Protein AF-A0A257W1V2-F1 (afdb_monomer_lite)

pLDDT: mean 75.78, std 8.58, range [55.59, 89.06]

Secondary structure (DSSP, 8-state):
-------EEHHHHHH-HHHHHHHHHHHHHHTT----------EEEEEEEETTEEEEE-

Foldseek 3Di:
DDDDDDWDDPVVCVVPVPVRVCVVVVVCVVVVHDDPDDDWDDWDQDPDDDPPDRTTTD

Radius of gyration: 12.31 Å; chains: 1; bounding box: 27×26×28 Å

Structure (mmCIF, N/CA/C/O backbone):
data_AF-A0A257W1V2-F1
#
_entry.id   AF-A0A257W1V2-F1
#
loop_
_atom_site.group_PDB
_atom_site.id
_atom_site.type_symbol
_atom_site.label_atom_id
_atom_site.label_alt_id
_atom_site.label_comp_id
_atom_site.label_asym_id
_atom_site.label_entity_id
_atom_site.label_seq_id
_atom_site.pdbx_PDB_ins_code
_atom_site.Cartn_x
_atom_site.Cartn_y
_atom_site.Cartn_z
_atom_site.occupancy
_atom_site.B_iso_or_equiv
_atom_site.auth_seq_id
_atom_site.auth_comp_id
_atom_site.auth_asym_id
_atom_site.auth_atom_id
_atom_site.pdbx_PDB_model_num
ATOM 1 N N . MET A 1 1 ? -10.816 -7.160 15.571 1.00 68.62 1 MET A N 1
ATOM 2 C CA . MET A 1 1 ? -9.456 -6.652 15.289 1.00 68.62 1 MET A CA 1
ATOM 3 C C . MET A 1 1 ? -8.914 -7.513 14.165 1.00 68.62 1 MET A C 1
ATOM 5 O O . MET A 1 1 ? -9.065 -8.723 14.263 1.00 68.62 1 MET A O 1
ATOM 9 N N . TYR A 1 2 ? -8.424 -6.909 13.086 1.00 78.12 2 TYR A N 1
ATOM 10 C CA . TYR A 1 2 ? -7.971 -7.623 11.889 1.00 78.12 2 TYR A CA 1
ATOM 11 C C . TYR A 1 2 ? -6.495 -7.332 11.652 1.00 78.12 2 TYR A C 1
ATOM 13 O O . TYR A 1 2 ? -6.041 -6.222 11.928 1.00 78.12 2 TYR A O 1
ATOM 21 N N . GLU A 1 3 ? -5.785 -8.320 11.123 1.00 80.12 3 GLU A N 1
ATOM 22 C CA . GLU A 1 3 ? -4.433 -8.170 10.600 1.00 80.12 3 GLU A CA 1
ATOM 23 C C . GLU A 1 3 ? -4.477 -8.449 9.096 1.00 80.12 3 GLU A C 1
ATOM 25 O O . GLU A 1 3 ? -5.146 -9.384 8.653 1.00 80.12 3 GLU A O 1
ATOM 30 N N . GLY A 1 4 ? -3.823 -7.593 8.314 1.00 77.56 4 GLY A N 1
ATOM 31 C CA . GLY A 1 4 ? -3.774 -7.695 6.862 1.00 77.56 4 GLY A CA 1
ATOM 32 C C . GLY A 1 4 ? -2.356 -7.437 6.386 1.00 77.56 4 GLY A C 1
ATOM 33 O O . GLY A 1 4 ? -1.789 -6.389 6.686 1.00 77.56 4 GLY A O 1
ATOM 34 N N . MET A 1 5 ? -1.805 -8.400 5.654 1.00 82.06 5 MET A N 1
ATOM 35 C CA . MET A 1 5 ? -0.491 -8.305 5.030 1.00 82.06 5 MET A CA 1
ATOM 36 C C . MET A 1 5 ? -0.679 -8.134 3.525 1.00 82.06 5 MET A C 1
ATOM 38 O O . MET A 1 5 ? -1.440 -8.882 2.905 1.00 82.06 5 MET A O 1
ATOM 42 N N . PHE A 1 6 ? 0.005 -7.153 2.942 1.00 79.88 6 PHE A N 1
ATOM 43 C CA . PHE A 1 6 ? -0.123 -6.818 1.530 1.00 79.88 6 PHE A CA 1
ATOM 44 C C . PHE A 1 6 ? 1.222 -6.988 0.851 1.00 79.88 6 PHE A C 1
ATOM 46 O O . PHE A 1 6 ? 2.210 -6.395 1.260 1.00 79.88 6 PHE A O 1
ATOM 53 N N . LEU A 1 7 ? 1.249 -7.790 -0.209 1.00 77.19 7 LEU A N 1
ATOM 54 C CA . LEU A 1 7 ? 2.459 -7.985 -0.988 1.00 77.19 7 LEU A CA 1
ATOM 55 C C . LEU A 1 7 ? 2.546 -6.881 -2.041 1.00 77.19 7 LEU A C 1
ATOM 57 O O . LEU A 1 7 ? 1.730 -6.831 -2.964 1.00 77.19 7 LEU A O 1
ATOM 61 N N . LEU A 1 8 ? 3.515 -5.987 -1.881 1.00 77.06 8 LEU A N 1
ATOM 62 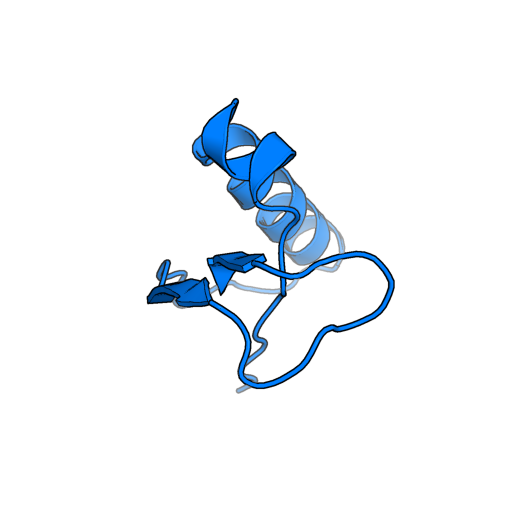C CA . LEU A 1 8 ? 3.723 -4.861 -2.783 1.00 77.06 8 LEU A CA 1
ATOM 63 C C . LEU A 1 8 ? 4.780 -5.196 -3.835 1.00 77.06 8 LEU A C 1
ATOM 65 O O . LEU A 1 8 ? 5.703 -5.983 -3.605 1.00 77.06 8 LEU A O 1
ATOM 69 N N . ASP A 1 9 ? 4.628 -4.587 -5.011 1.00 75.00 9 ASP A N 1
ATOM 70 C CA . ASP A 1 9 ? 5.623 -4.681 -6.074 1.00 75.00 9 ASP A CA 1
ATOM 71 C C . ASP A 1 9 ? 6.931 -4.031 -5.605 1.00 75.00 9 ASP A C 1
ATOM 73 O O . ASP A 1 9 ? 6.975 -2.833 -5.311 1.00 75.00 9 ASP A O 1
ATOM 77 N N . SER A 1 10 ? 7.999 -4.830 -5.544 1.00 70.12 10 SER A N 1
ATOM 78 C CA . SER A 1 10 ? 9.301 -4.376 -5.059 1.00 70.12 10 SER A CA 1
ATOM 79 C C . SER A 1 10 ? 9.904 -3.253 -5.903 1.00 70.12 10 SER A C 1
ATOM 81 O O . SER A 1 10 ? 10.573 -2.398 -5.340 1.00 70.12 10 SER A O 1
ATOM 83 N N . ASN A 1 11 ? 9.670 -3.195 -7.220 1.00 72.44 11 ASN A N 1
ATOM 84 C CA . ASN A 1 11 ? 10.196 -2.102 -8.046 1.00 72.44 11 ASN A CA 1
ATOM 85 C C . ASN A 1 11 ? 9.490 -0.785 -7.727 1.00 72.44 11 ASN A C 1
ATOM 87 O O . ASN A 1 11 ? 10.134 0.259 -7.643 1.00 72.44 11 ASN A O 1
ATOM 91 N N . ARG A 1 12 ? 8.166 -0.831 -7.548 1.00 73.38 12 ARG A N 1
ATOM 92 C CA . ARG A 1 12 ? 7.381 0.364 -7.222 1.00 73.38 12 ARG A CA 1
ATOM 93 C C . ARG A 1 12 ? 7.675 0.851 -5.806 1.00 73.38 12 ARG A C 1
ATOM 95 O O . ARG A 1 12 ? 7.841 2.049 -5.609 1.00 73.38 12 ARG A O 1
ATOM 102 N N . PHE A 1 13 ? 7.814 -0.076 -4.862 1.00 73.19 13 PHE A N 1
ATOM 103 C CA . PHE A 1 13 ? 8.201 0.248 -3.496 1.00 73.19 13 PHE A CA 1
ATOM 104 C C . PHE A 1 13 ? 9.639 0.775 -3.408 1.00 73.19 13 PHE A C 1
ATOM 106 O O . PHE A 1 13 ? 9.861 1.786 -2.762 1.00 73.19 13 PHE A O 1
ATOM 113 N N . SER A 1 14 ? 10.606 0.165 -4.103 1.00 73.88 14 SER A N 1
ATOM 114 C CA . SER A 1 14 ? 11.991 0.669 -4.152 1.00 73.88 14 SER A CA 1
ATOM 115 C C . SER A 1 14 ? 12.091 2.083 -4.741 1.00 73.88 14 SER A C 1
ATOM 117 O O . SER A 1 14 ? 13.003 2.824 -4.387 1.00 73.88 14 SER A O 1
ATOM 119 N N . ALA A 1 15 ? 11.184 2.456 -5.650 1.00 81.75 15 ALA A N 1
ATOM 120 C CA . ALA A 1 15 ? 11.152 3.792 -6.241 1.00 81.75 15 ALA A CA 1
ATOM 121 C C . ALA A 1 15 ? 10.468 4.832 -5.337 1.00 81.75 15 ALA A C 1
ATOM 123 O O . ALA A 1 15 ? 10.922 5.973 -5.284 1.00 81.75 15 ALA A O 1
ATOM 124 N N . ASP A 1 16 ? 9.386 4.450 -4.652 1.00 80.81 16 ASP A N 1
ATOM 125 C CA . ASP A 1 16 ? 8.626 5.323 -3.749 1.00 80.81 16 ASP A CA 1
ATOM 126 C C . ASP A 1 16 ? 7.965 4.513 -2.609 1.00 80.81 16 ASP A C 1
ATOM 128 O O . ASP A 1 16 ? 6.808 4.072 -2.728 1.00 80.81 16 ASP A O 1
ATOM 132 N N . PRO A 1 17 ? 8.697 4.286 -1.501 1.00 75.88 17 PRO A N 1
ATOM 133 C CA . PRO A 1 17 ? 8.205 3.532 -0.350 1.00 75.88 17 PRO A CA 1
ATOM 134 C C . PRO A 1 17 ? 7.004 4.214 0.316 1.00 75.88 17 PRO A C 1
ATOM 136 O O . PRO A 1 17 ? 5.971 3.580 0.558 1.00 75.88 17 PRO A O 1
ATOM 139 N N . ASP A 1 18 ? 7.125 5.521 0.565 1.00 80.75 18 ASP A N 1
ATOM 140 C CA . ASP A 1 18 ? 6.128 6.325 1.269 1.00 80.75 18 ASP A CA 1
ATOM 141 C C . ASP A 1 18 ? 4.833 6.440 0.463 1.00 80.75 18 ASP A C 1
ATOM 143 O O . ASP A 1 18 ? 3.747 6.199 0.997 1.00 80.75 18 ASP A O 1
ATOM 147 N N . GLY A 1 19 ? 4.920 6.736 -0.837 1.00 83.81 19 GLY A N 1
ATOM 148 C CA . GLY A 1 19 ? 3.742 6.842 -1.695 1.00 83.81 19 GLY A CA 1
ATOM 149 C C . GLY A 1 19 ? 3.023 5.507 -1.879 1.00 83.81 19 GLY A C 1
ATOM 150 O O . GLY A 1 19 ? 1.789 5.458 -1.910 1.00 83.81 19 GLY A O 1
ATOM 151 N N . THR A 1 20 ? 3.765 4.397 -1.931 1.00 81.56 20 THR A N 1
ATOM 152 C CA . THR A 1 20 ? 3.160 3.061 -2.027 1.00 81.56 20 THR A CA 1
ATOM 153 C C . THR A 1 20 ? 2.438 2.683 -0.730 1.00 81.56 20 THR A C 1
ATOM 155 O O . THR A 1 20 ? 1.304 2.199 -0.779 1.00 81.56 20 THR A O 1
ATOM 158 N N . GLN A 1 21 ? 3.032 2.963 0.434 1.00 82.44 21 GLN A N 1
ATOM 159 C CA . GLN A 1 21 ? 2.382 2.742 1.728 1.00 82.44 21 GLN A CA 1
ATOM 160 C C . GLN A 1 21 ? 1.151 3.643 1.904 1.00 82.44 21 GLN A C 1
ATOM 162 O O . GLN A 1 21 ? 0.087 3.167 2.312 1.00 82.44 21 GLN A O 1
ATOM 167 N N . GLN A 1 22 ? 1.250 4.925 1.542 1.00 85.69 22 GLN A N 1
ATOM 168 C CA . GLN A 1 22 ? 0.120 5.854 1.597 1.00 85.69 22 GLN A CA 1
ATOM 169 C C . GLN A 1 22 ? -1.026 5.447 0.673 1.00 85.69 22 GLN A C 1
ATOM 171 O O . GLN A 1 22 ? -2.183 5.638 1.038 1.00 85.69 22 GLN A O 1
ATOM 176 N N . ALA A 1 23 ? -0.746 4.848 -0.486 1.00 85.88 23 ALA A N 1
ATOM 177 C CA . ALA A 1 23 ? -1.796 4.354 -1.368 1.00 85.88 23 ALA A CA 1
ATOM 178 C C . ALA A 1 23 ? -2.649 3.267 -0.687 1.00 85.88 23 ALA A C 1
ATOM 180 O O . ALA A 1 23 ? -3.877 3.318 -0.764 1.00 85.88 23 ALA A O 1
ATOM 181 N N . VAL A 1 24 ? -2.016 2.326 0.024 1.00 84.75 24 VAL A N 1
ATOM 182 C CA . VAL A 1 24 ? -2.719 1.265 0.769 1.00 84.75 24 VAL A CA 1
ATOM 183 C C . VAL A 1 24 ? -3.469 1.844 1.966 1.00 84.75 24 VAL A C 1
ATOM 185 O O . VAL A 1 24 ? -4.656 1.574 2.146 1.00 84.75 24 VAL A O 1
ATOM 188 N N . LEU A 1 25 ? -2.805 2.684 2.764 1.00 86.25 25 LEU A N 1
ATOM 189 C CA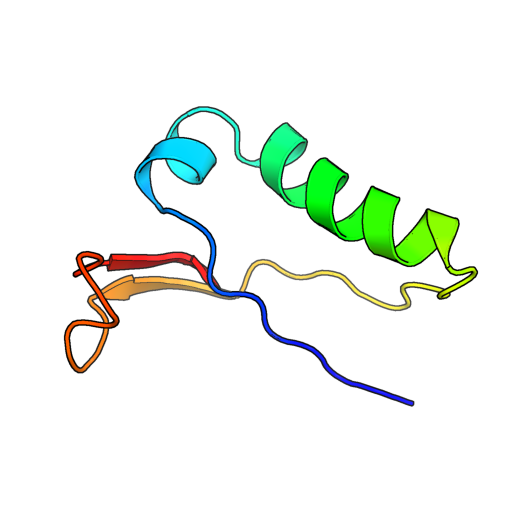 . LEU A 1 25 ? -3.423 3.309 3.935 1.00 86.25 25 LEU A CA 1
ATOM 190 C C . LEU A 1 25 ? -4.599 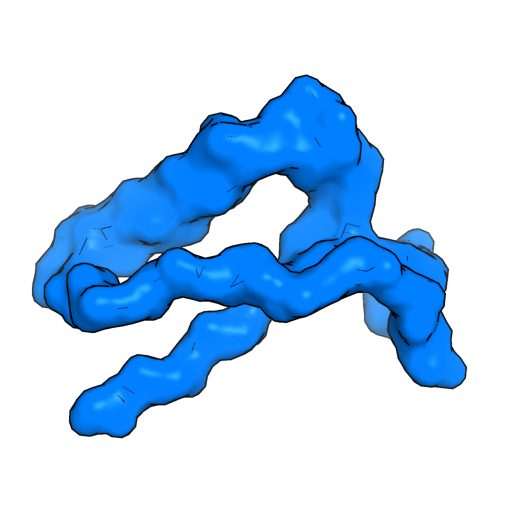4.211 3.545 1.00 86.25 25 LEU A C 1
ATOM 192 O O . LEU A 1 25 ? -5.637 4.167 4.194 1.00 86.25 25 LEU A O 1
ATOM 196 N N . GLY A 1 26 ? -4.483 4.964 2.452 1.00 87.12 26 GLY A N 1
ATOM 197 C CA . GLY A 1 26 ? -5.558 5.800 1.926 1.00 87.12 26 GLY A CA 1
ATOM 198 C C . GLY A 1 26 ? -6.751 4.993 1.409 1.00 87.12 26 GLY A C 1
ATOM 199 O O . GLY A 1 26 ? -7.888 5.446 1.521 1.00 87.12 26 GLY A O 1
ATOM 200 N N . MET A 1 27 ? -6.539 3.783 0.875 1.00 86.81 27 MET A N 1
ATOM 201 C CA . MET A 1 27 ? -7.650 2.880 0.541 1.00 86.81 27 MET A CA 1
ATOM 202 C C . MET A 1 27 ? -8.388 2.406 1.795 1.00 86.81 27 MET A C 1
ATOM 204 O O . MET A 1 27 ? -9.617 2.389 1.801 1.00 86.81 27 MET A O 1
ATOM 208 N N . LEU A 1 28 ? -7.648 2.058 2.852 1.00 86.00 28 LEU A N 1
ATOM 209 C CA . LEU A 1 28 ? -8.221 1.655 4.139 1.00 86.00 28 LEU A CA 1
ATOM 210 C C . LEU A 1 28 ? -8.977 2.814 4.808 1.00 86.00 28 LEU A C 1
ATOM 212 O O . LEU A 1 28 ? -10.093 2.628 5.289 1.00 86.00 28 LEU A O 1
ATOM 216 N N . ASP A 1 29 ? -8.420 4.021 4.770 1.00 87.19 29 ASP A N 1
ATOM 217 C CA . ASP A 1 29 ? -9.055 5.219 5.320 1.00 87.19 29 ASP A CA 1
ATOM 218 C C . ASP A 1 29 ? -10.381 5.543 4.609 1.00 87.19 29 ASP A C 1
ATOM 220 O O . ASP A 1 29 ? -11.402 5.772 5.257 1.00 87.19 29 ASP A O 1
ATOM 224 N N . ARG A 1 30 ? -10.424 5.423 3.272 1.00 89.06 30 ARG A N 1
ATOM 225 C CA . ARG A 1 30 ? -11.651 5.640 2.477 1.00 89.06 30 ARG A CA 1
ATOM 226 C C . ARG A 1 30 ? -12.804 4.708 2.836 1.00 89.06 30 ARG A C 1
ATOM 228 O O . ARG A 1 30 ? -13.956 5.094 2.662 1.00 89.06 30 ARG A O 1
ATOM 235 N N . VAL A 1 31 ? -12.518 3.494 3.303 1.00 87.75 31 VAL A N 1
ATOM 236 C CA . VAL A 1 31 ? -13.554 2.546 3.748 1.00 87.75 31 VAL A CA 1
ATOM 237 C C . VAL A 1 31 ? -13.890 2.699 5.237 1.00 87.75 31 VAL A C 1
ATOM 239 O O . VAL A 1 31 ? -14.652 1.903 5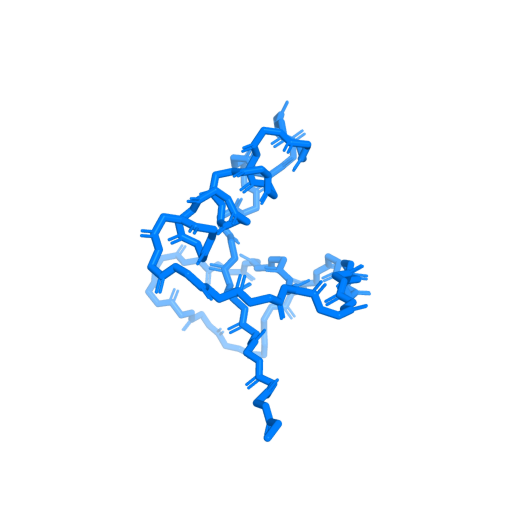.780 1.00 87.75 31 VAL A O 1
ATOM 242 N N . GLY A 1 32 ? -13.342 3.721 5.903 1.00 83.75 32 GLY A N 1
ATOM 243 C CA . GLY A 1 32 ? -13.551 3.994 7.324 1.00 83.75 32 GLY A CA 1
ATOM 244 C C . GLY A 1 32 ? -12.758 3.069 8.249 1.00 83.75 32 GLY A C 1
ATOM 245 O O . GLY A 1 32 ? -13.101 2.935 9.427 1.00 83.75 32 GLY A O 1
ATOM 246 N N . ALA A 1 33 ? -11.719 2.395 7.746 1.00 83.62 33 ALA A N 1
ATOM 247 C CA . ALA A 1 33 ? -10.901 1.517 8.568 1.00 83.62 33 ALA A CA 1
ATOM 248 C C . ALA A 1 33 ? -9.912 2.330 9.412 1.00 83.62 33 ALA A C 1
ATOM 250 O O . ALA A 1 33 ? -9.118 3.120 8.908 1.00 83.62 33 ALA A O 1
ATOM 251 N N . LYS A 1 34 ? -9.916 2.086 10.725 1.00 80.56 34 LYS A N 1
ATOM 252 C CA . LYS A 1 34 ? -8.956 2.685 11.654 1.00 80.56 34 LYS A CA 1
ATOM 253 C C . LYS A 1 34 ? -7.677 1.849 11.697 1.00 80.56 34 LYS A C 1
ATOM 255 O O . LYS A 1 34 ? -7.666 0.765 12.282 1.00 80.56 34 LYS A O 1
ATOM 260 N N . VAL A 1 35 ? -6.595 2.363 11.117 1.00 80.00 35 VAL A N 1
ATOM 261 C CA . VAL A 1 35 ? -5.279 1.709 11.156 1.00 80.00 35 VAL A CA 1
ATOM 262 C C . VAL A 1 35 ? -4.642 1.925 12.531 1.00 80.00 35 VAL A C 1
ATOM 264 O O . VAL A 1 35 ? -4.364 3.052 12.930 1.00 80.00 35 VAL A O 1
ATOM 267 N N . VAL A 1 36 ? -4.438 0.839 13.281 1.00 80.00 36 VAL A N 1
ATOM 268 C CA . VAL A 1 36 ? -3.865 0.877 14.644 1.00 80.00 36 VAL A CA 1
ATOM 269 C C . VAL A 1 36 ? -2.338 0.795 14.616 1.00 80.00 36 VAL A C 1
ATOM 271 O O . VAL A 1 36 ? -1.665 1.400 15.445 1.00 80.00 36 VAL A O 1
ATOM 274 N N . ALA A 1 37 ? -1.783 0.068 13.648 1.00 76.56 37 ALA A N 1
ATOM 275 C CA . ALA A 1 37 ? -0.354 -0.016 13.401 1.00 76.56 37 ALA A CA 1
ATOM 276 C C . ALA A 1 37 ? -0.120 -0.318 11.918 1.00 76.56 37 ALA A C 1
ATOM 278 O O . ALA A 1 37 ? -0.830 -1.130 11.332 1.00 76.56 37 ALA A O 1
ATOM 279 N N . SER A 1 38 ? 0.892 0.316 11.331 1.00 75.88 38 SER A N 1
ATOM 280 C CA . SER A 1 38 ? 1.471 -0.103 10.056 1.00 75.88 38 SER A CA 1
ATOM 281 C C . SER A 1 38 ? 2.964 -0.286 10.282 1.00 75.88 38 SER A C 1
ATOM 283 O O . SER A 1 38 ? 3.600 0.564 10.910 1.00 75.88 38 SER A O 1
ATOM 285 N N . ARG A 1 39 ? 3.501 -1.438 9.884 1.00 76.31 39 ARG A N 1
ATOM 286 C CA . ARG A 1 39 ? 4.920 -1.757 10.030 1.00 76.31 39 ARG A CA 1
ATOM 287 C C . ARG A 1 39 ? 5.388 -2.443 8.751 1.00 76.31 39 ARG A C 1
ATOM 289 O O . ARG A 1 39 ? 4.799 -3.468 8.419 1.00 76.31 39 ARG A O 1
ATOM 296 N N . PRO A 1 40 ? 6.410 -1.915 8.062 1.00 70.69 40 PRO A N 1
ATOM 297 C CA . PRO A 1 40 ? 7.063 -2.659 6.997 1.00 70.69 40 PRO A CA 1
ATOM 298 C C . PRO A 1 40 ? 7.774 -3.857 7.629 1.00 70.69 40 PRO A C 1
ATOM 300 O O . PRO A 1 40 ? 8.463 -3.699 8.641 1.00 70.69 40 PRO A O 1
ATOM 303 N N . TRP A 1 41 ? 7.570 -5.055 7.086 1.00 68.12 41 TRP A N 1
ATOM 304 C CA . TRP A 1 41 ? 8.109 -6.263 7.708 1.00 68.12 41 TRP A CA 1
ATOM 305 C C . TRP A 1 41 ? 9.548 -6.507 7.263 1.00 68.12 41 TRP A C 1
ATOM 307 O O . TRP A 1 41 ? 10.472 -6.447 8.073 1.00 68.12 41 TRP A O 1
ATOM 317 N N . GLN A 1 42 ? 9.763 -6.765 5.973 1.00 63.88 42 GLN A N 1
ATOM 318 C CA . GLN A 1 42 ? 11.099 -6.875 5.392 1.00 63.88 42 GLN A CA 1
ATOM 319 C C . GLN A 1 42 ? 11.029 -7.033 3.873 1.00 63.88 42 GLN A C 1
ATOM 321 O O . GLN A 1 42 ? 10.093 -7.625 3.333 1.00 63.88 42 GLN A O 1
ATOM 326 N N . GLU A 1 43 ? 12.079 -6.579 3.195 1.00 63.38 43 GLU A N 1
ATOM 327 C CA . GLU A 1 43 ? 12.305 -6.840 1.777 1.00 63.38 43 GLU A CA 1
ATOM 328 C C . GLU A 1 43 ? 13.003 -8.197 1.611 1.00 63.38 43 GLU A C 1
ATOM 330 O O . GLU A 1 43 ? 14.081 -8.421 2.167 1.00 63.38 43 GLU A O 1
ATOM 335 N N . GLY A 1 44 ? 12.384 -9.134 0.884 1.00 66.81 44 GLY A N 1
ATOM 336 C CA . GLY A 1 44 ? 12.866 -10.513 0.840 1.00 66.81 44 GLY A CA 1
ATOM 337 C C .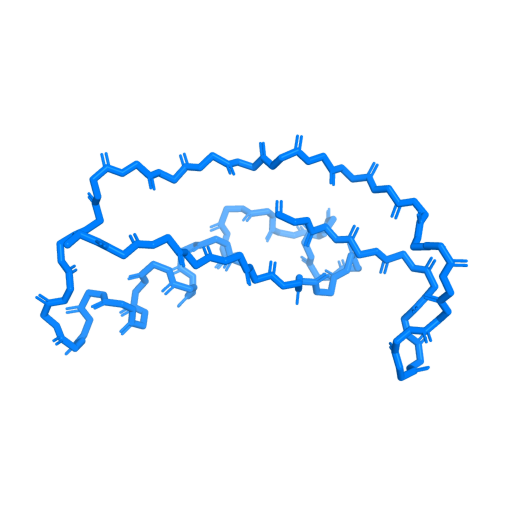 GLY A 1 44 ? 12.563 -11.264 -0.452 1.00 66.81 44 GLY A C 1
ATOM 338 O O . GLY A 1 44 ? 11.682 -10.921 -1.244 1.00 66.81 44 GLY A O 1
ATOM 339 N N . LYS A 1 45 ? 13.329 -12.335 -0.678 1.00 67.62 45 LYS A N 1
ATOM 340 C CA . LYS A 1 45 ? 13.058 -13.294 -1.752 1.00 67.62 45 LYS A CA 1
ATOM 341 C C . LYS A 1 45 ? 11.881 -14.169 -1.320 1.00 67.62 45 LYS A C 1
ATOM 343 O O . LYS A 1 45 ? 11.913 -14.738 -0.232 1.00 67.62 45 LYS A O 1
ATOM 348 N N . LEU A 1 46 ? 10.860 -14.281 -2.166 1.00 71.69 46 LEU A N 1
ATOM 349 C CA . LEU A 1 46 ? 9.728 -15.164 -1.888 1.00 71.69 46 LEU A CA 1
ATOM 350 C C . LEU A 1 46 ? 10.194 -16.625 -1.948 1.00 71.69 46 LEU A C 1
ATOM 352 O O . LEU A 1 46 ? 11.058 -16.969 -2.760 1.00 71.69 46 LEU A O 1
ATOM 356 N N . ALA A 1 47 ? 9.606 -17.487 -1.114 1.00 77.25 47 ALA A N 1
ATOM 357 C CA . ALA A 1 47 ? 9.900 -18.923 -1.119 1.00 77.25 47 ALA A CA 1
ATOM 358 C C . ALA A 1 47 ? 9.587 -19.575 -2.482 1.00 77.25 47 ALA A C 1
ATOM 360 O O .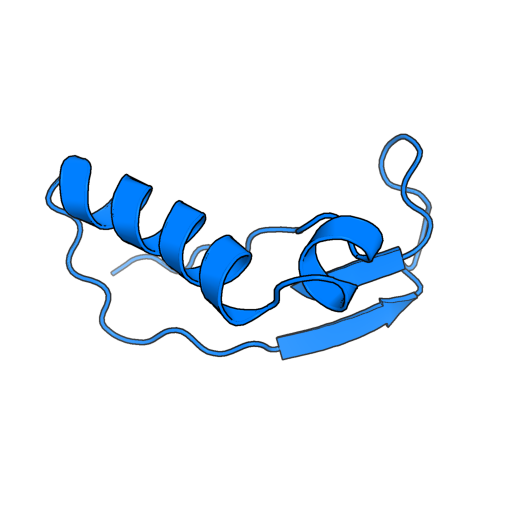 ALA A 1 47 ? 10.214 -20.558 -2.868 1.00 77.25 47 ALA A O 1
ATOM 361 N N . TYR A 1 48 ? 8.647 -18.994 -3.228 1.00 71.94 48 TYR A N 1
ATOM 362 C CA . TYR A 1 48 ? 8.273 -19.358 -4.589 1.00 71.94 48 TYR A CA 1
ATOM 363 C C . TYR A 1 48 ? 7.744 -18.111 -5.321 1.00 71.94 48 TYR A C 1
ATOM 365 O O . TYR A 1 48 ? 7.294 -17.167 -4.668 1.00 71.94 48 TYR A O 1
ATOM 373 N N . PRO A 1 49 ? 7.819 -18.052 -6.662 1.00 72.00 49 PRO A N 1
ATOM 374 C CA . PRO A 1 49 ? 7.269 -16.927 -7.411 1.00 72.00 49 PRO A CA 1
ATOM 375 C C . PRO A 1 49 ? 5.746 -16.863 -7.250 1.00 72.00 49 PRO A C 1
ATOM 377 O O . PRO A 1 49 ? 5.058 -17.870 -7.411 1.00 72.00 49 PRO A O 1
ATOM 380 N N . ILE A 1 50 ? 5.224 -15.671 -6.964 1.00 78.12 50 ILE A N 1
ATOM 381 C CA . ILE A 1 50 ? 3.785 -15.389 -6.961 1.00 78.12 50 ILE A CA 1
ATOM 382 C C . ILE A 1 50 ? 3.516 -14.516 -8.189 1.00 78.12 50 ILE A C 1
ATOM 384 O O . ILE A 1 50 ? 3.969 -13.373 -8.264 1.00 78.12 50 ILE A O 1
ATOM 388 N N . GLY A 1 51 ? 2.849 -15.077 -9.200 1.00 76.00 51 GLY A N 1
ATOM 389 C CA . GLY A 1 51 ? 2.727 -14.432 -10.511 1.00 76.00 51 GLY A CA 1
ATOM 390 C C . GLY A 1 51 ? 4.096 -14.252 -11.181 1.00 76.00 51 GLY A C 1
ATOM 391 O O . GLY A 1 51 ? 4.864 -15.205 -11.284 1.00 76.00 51 GLY A O 1
ATOM 392 N N . ASN A 1 52 ? 4.417 -13.026 -11.613 1.00 66.88 52 ASN A N 1
ATOM 393 C CA . ASN A 1 52 ? 5.725 -12.687 -12.193 1.00 66.88 52 ASN A CA 1
ATOM 394 C C . ASN A 1 52 ? 6.713 -12.102 -11.160 1.00 66.88 52 ASN A C 1
ATOM 396 O O . ASN A 1 52 ? 7.796 -11.635 -11.515 1.00 66.88 52 ASN A O 1
ATOM 400 N N . HIS A 1 53 ? 6.347 -12.093 -9.873 1.00 64.19 53 HIS A N 1
ATOM 401 C CA . HIS A 1 53 ? 7.146 -11.484 -8.813 1.00 64.19 53 HIS A CA 1
ATOM 402 C C . HIS A 1 53 ? 8.002 -12.551 -8.119 1.00 64.19 53 HIS A C 1
ATOM 404 O O . HIS A 1 53 ? 7.499 -13.505 -7.527 1.00 64.19 53 HIS A O 1
ATOM 410 N N . ARG A 1 54 ? 9.331 -12.400 -8.206 1.00 59.31 54 ARG A N 1
ATOM 411 C CA . ARG A 1 54 ? 10.328 -13.249 -7.510 1.00 59.31 54 ARG A CA 1
ATOM 412 C C . ARG A 1 54 ? 10.803 -12.648 -6.182 1.00 59.31 54 ARG A C 1
ATOM 414 O O . ARG A 1 54 ? 11.511 -13.310 -5.421 1.00 59.31 54 ARG A O 1
ATOM 421 N N . LYS A 1 55 ? 10.447 -11.390 -5.933 1.00 59.62 55 LYS A N 1
ATOM 422 C CA . LYS A 1 55 ? 10.716 -10.616 -4.722 1.00 59.62 55 LYS A CA 1
ATOM 423 C C . LYS A 1 55 ? 9.430 -9.873 -4.382 1.00 59.62 55 LYS A C 1
ATOM 425 O O . LYS A 1 55 ? 8.719 -9.458 -5.295 1.00 59.62 55 LYS A O 1
ATOM 430 N N . GLY A 1 56 ? 9.123 -9.790 -3.100 1.00 55.59 56 GLY A N 1
ATOM 431 C CA . GLY A 1 56 ? 7.963 -9.077 -2.594 1.00 55.59 56 GLY A CA 1
ATOM 432 C C . GLY A 1 56 ? 8.353 -8.382 -1.307 1.00 55.59 56 GLY A C 1
ATOM 433 O O . GLY A 1 56 ? 9.180 -8.903 -0.552 1.00 55.59 56 GLY A O 1
ATOM 434 N N . LEU A 1 57 ? 7.787 -7.202 -1.093 1.00 57.19 57 LEU A N 1
ATOM 435 C CA . LEU A 1 57 ? 7.859 -6.520 0.189 1.00 57.19 57 LEU A CA 1
ATOM 436 C C . LEU A 1 57 ? 6.515 -6.700 0.905 1.00 57.19 57 LEU A C 1
ATOM 438 O O . LEU A 1 57 ? 5.467 -6.596 0.262 1.00 57.19 57 LEU A O 1
ATOM 442 N N . TYR A 1 58 ? 6.589 -7.042 2.192 1.00 56.19 58 TYR A N 1
ATOM 443 C CA . TYR A 1 58 ? 5.462 -7.344 3.078 1.00 56.19 58 TYR A CA 1
ATOM 444 C C . TYR A 1 58 ? 5.121 -6.171 3.998 1.00 56.19 58 TYR A C 1
ATOM 446 O O . TYR A 1 58 ? 6.077 -5.545 4.528 1.00 56.19 58 TYR A O 1
#

Sequence (58 aa):
MYEGMFLLDSNRFSADPDGTQQAVLGMLDRVGAKVVASRPWQEGKLAYPIGNHRKGLY